Protein AF-A0A023B8R2-F1 (afdb_monomer)

Sequence (164 aa):
MWSYDGAYFNASRIKFQLPDFACDMYEGNLYDGVVVGMQAPLPHTLDRFVKALIAEKVDIIVTLGGSAEGERRKMEPYWNGYKSSECTIEKVRELDAVVGVERHLRVTCHNLDGKLKRRAVIQLHYDDWLDHTTPDPKKFKALCRRRKNWHPHFCTPVPPDPES

Nearest PDB structures (foldseek):
  3qcl-assembly1_A  TM=8.118E-01  e=8.182E-07  Homo sapiens
  3qcm-assembly2_B  TM=8.243E-01  e=1.684E-06  Homo sapiens
  3qci-assembly1_A  TM=8.206E-01  e=1.899E-06  Homo sapiens
  8cbh-assembly1_A  TM=7.748E-01  e=2.275E-06  Homo sapiens
  8yhi-assembly1_A  TM=7.598E-01  e=2.275E-06  Homo sapiens

Radius of gyration: 17.22 Å; Cα contacts (8 Å, |Δi|>4): 256; chains: 1; bounding box: 42×36×50 Å

Secondary structure (DSSP, 8-state):
-EEETTEEE-EEEEEE---HHHHTTS-S--SSEEEEEEPPP-GGGHHHHHHHHHHTT--EEEEES-SEETTEE----GGG-EE-SSEEEEEEEEEE-SSSEEEEEEEEEE-TTS-EEEEEEEEEEE----TTSPPPHHHHHHHHHGGGG--GGGSPPPPPPP--

pLDDT: mean 74.63, std 19.23, range [26.5, 96.44]

Mean predicted aligned error: 10.58 Å

Solvent-accessible surface area (backbone atoms only — not comparable to full-atom values): 10021 Å² total; per-residue (Å²): 123,51,61,64,93,87,43,82,49,73,39,44,82,45,75,49,66,56,59,74,81,54,39,77,79,45,87,52,97,53,65,67,46,79,48,71,50,63,65,67,40,38,87,95,41,40,70,60,50,56,52,45,41,62,74,70,63,50,51,69,44,80,43,77,32,49,48,50,60,89,89,48,77,58,34,50,72,53,66,79,54,39,77,61,100,52,39,38,31,42,60,76,48,76,43,89,45,104,61,38,41,40,34,36,31,41,38,36,34,49,43,98,86,68,47,80,44,76,45,66,26,37,37,43,34,36,45,88,35,51,94,94,54,80,62,60,67,69,53,54,52,55,54,63,53,60,60,78,79,66,63,91,72,76,69,67,78,78,74,80,77,81,88,129

Organism: Gregarina niphandrodes (NCBI:txid110365)

InterPro domains:
  IPR000242 Tyrosine-specific protein phosphatase, PTPase domain [PF00102] (7-154)
  IPR000242 Tyrosine-specific protein phosphatase, PTPase domain [PS50055] (1-136)
  IPR029021 Protein-tyrosine phosphatase-like [G3DSA:3.90.190.10] (3-159)
  IPR029021 Protein-tyrosine phosphatase-like [SSF52799] (6-153)
  IPR050348 Protein-Tyrosine Phosphatase [PTHR19134] (8-147)

Foldseek 3Di:
DDDDPNDDFPKDKDKDADPPVVCVVQVDPCRIDIDIDGFADDPVCVVVVLVCCQVVVAAEAEAEAAQDDVPRGRHDPLQVWDDDPFKIKYFPDWDDDPAAIKTWIWIWGQDPVRDIDIHIHIYGHHHVDDPPDDPDPVSVVVSVCVVSPDDSPPPDPPPPDDDD

Structure (mmCIF, N/CA/C/O backbone):
data_AF-A0A023B8R2-F1
#
_entry.id   AF-A0A023B8R2-F1
#
loop_
_atom_site.group_PDB
_atom_site.id
_atom_site.type_symbol
_atom_site.label_atom_id
_atom_site.label_alt_id
_atom_site.label_comp_id
_atom_site.label_asym_id
_atom_site.label_entity_id
_atom_site.label_seq_id
_atom_site.pdbx_PDB_ins_code
_atom_site.Cartn_x
_atom_site.Cartn_y
_atom_site.Cartn_z
_atom_site.occupancy
_atom_site.B_iso_or_equiv
_atom_site.auth_seq_id
_atom_site.auth_comp_id
_atom_site.auth_asym_id
_atom_site.auth_atom_id
_atom_site.pdbx_PDB_model_num
ATOM 1 N N . MET A 1 1 ? -1.852 19.733 -1.252 1.00 35.78 1 MET A N 1
ATOM 2 C CA . MET A 1 1 ? -1.075 19.185 -0.122 1.00 35.78 1 MET A CA 1
ATOM 3 C C . MET A 1 1 ? -2.042 19.028 1.038 1.00 35.78 1 MET A C 1
ATOM 5 O O . MET A 1 1 ? -2.736 19.994 1.322 1.00 35.78 1 MET A O 1
ATOM 9 N N . TRP A 1 2 ? -2.185 17.831 1.607 1.00 44.34 2 TRP A N 1
ATOM 10 C CA . TRP A 1 2 ? -3.173 17.555 2.659 1.00 44.34 2 TRP A CA 1
ATOM 11 C C . TRP A 1 2 ? -2.456 17.298 3.987 1.00 44.34 2 TRP A C 1
ATOM 13 O O . TRP A 1 2 ? -1.390 16.680 4.004 1.00 44.34 2 TRP A O 1
ATOM 23 N N . SER A 1 3 ? -3.034 17.778 5.086 1.00 37.16 3 SER A N 1
ATOM 24 C CA . SER A 1 3 ? -2.636 17.413 6.444 1.00 37.16 3 SER A CA 1
ATOM 25 C C . SER A 1 3 ? -3.710 16.506 7.039 1.00 37.16 3 SER A C 1
ATOM 27 O O . SER A 1 3 ? -4.905 16.755 6.887 1.00 37.16 3 SER A O 1
ATOM 29 N N . TYR A 1 4 ? -3.282 15.432 7.696 1.00 40.56 4 TYR A N 1
ATOM 30 C CA . TYR A 1 4 ? -4.136 14.662 8.594 1.00 40.56 4 TYR A CA 1
ATOM 31 C C . TYR A 1 4 ? -3.631 14.963 10.002 1.00 40.56 4 TYR A C 1
ATOM 33 O O . TYR A 1 4 ? -2.439 14.801 10.263 1.00 40.56 4 TYR A O 1
ATOM 41 N N . ASP A 1 5 ? -4.507 15.474 10.867 1.00 41.72 5 ASP A N 1
ATOM 42 C CA . ASP A 1 5 ? -4.178 15.810 12.261 1.00 41.72 5 ASP A CA 1
ATOM 43 C C . ASP A 1 5 ? -3.007 16.811 12.421 1.00 41.72 5 ASP A C 1
ATOM 45 O O . ASP A 1 5 ? -2.093 16.636 13.220 1.00 41.72 5 ASP A O 1
ATOM 49 N N . GLY A 1 6 ? -2.955 17.843 11.567 1.00 42.41 6 GLY A N 1
ATOM 50 C CA . GLY A 1 6 ? -1.896 18.866 11.611 1.00 42.41 6 GLY A CA 1
ATOM 51 C C . GLY A 1 6 ? -0.508 18.394 11.152 1.00 42.41 6 GLY A C 1
ATOM 52 O O . GLY A 1 6 ? 0.406 19.209 11.026 1.00 42.41 6 GLY A O 1
ATOM 53 N N . ALA A 1 7 ? -0.344 17.110 10.824 1.00 46.50 7 ALA A N 1
ATOM 54 C CA . ALA A 1 7 ? 0.901 16.546 10.332 1.00 46.50 7 ALA A CA 1
ATOM 55 C C . ALA A 1 7 ? 0.885 16.407 8.802 1.00 46.50 7 ALA A C 1
ATOM 57 O O . ALA A 1 7 ? 0.001 15.785 8.208 1.00 46.50 7 ALA A O 1
ATOM 58 N N . TYR A 1 8 ? 1.890 16.992 8.148 1.00 55.41 8 TYR A N 1
ATOM 59 C CA . TYR A 1 8 ? 2.052 16.915 6.698 1.00 55.41 8 TYR A CA 1
ATOM 60 C C . TYR A 1 8 ? 2.412 15.496 6.253 1.00 55.41 8 TYR A C 1
ATOM 62 O O . TYR A 1 8 ? 3.325 14.861 6.791 1.00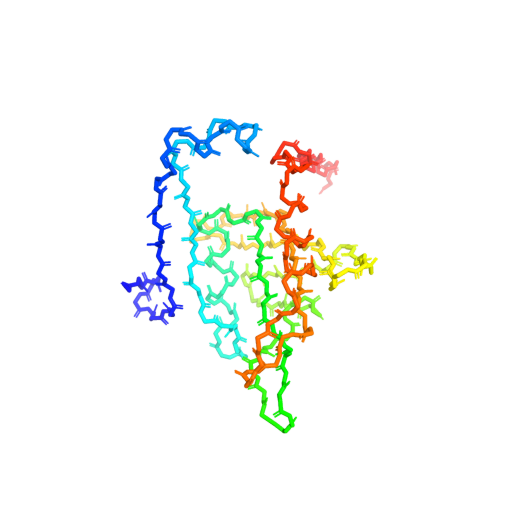 55.41 8 TYR A O 1
ATOM 70 N N . PHE A 1 9 ? 1.727 15.026 5.216 1.00 65.25 9 PHE A N 1
ATOM 71 C CA . PHE A 1 9 ? 2.095 13.826 4.487 1.00 65.25 9 PHE A CA 1
ATOM 72 C C . PHE A 1 9 ? 2.096 14.148 2.985 1.00 65.25 9 PHE A C 1
ATOM 74 O O . PHE A 1 9 ? 1.162 14.764 2.470 1.00 65.25 9 PHE A O 1
ATOM 81 N N . ASN A 1 10 ? 3.177 13.803 2.281 1.00 72.88 10 ASN A N 1
ATOM 82 C CA . ASN A 1 10 ? 3.367 14.198 0.887 1.00 72.88 10 ASN A CA 1
ATOM 83 C C . ASN A 1 10 ? 2.509 13.333 -0.051 1.00 72.88 10 ASN A C 1
ATOM 85 O O . ASN A 1 10 ? 2.961 12.312 -0.575 1.00 72.88 10 ASN A O 1
ATOM 89 N N . ALA A 1 11 ? 1.251 13.745 -0.216 1.00 72.50 11 ALA A N 1
ATOM 90 C CA . ALA A 1 11 ? 0.285 13.139 -1.117 1.00 72.50 11 ALA A CA 1
ATOM 91 C C . ALA A 1 11 ? -0.548 14.194 -1.865 1.00 72.50 11 ALA A C 1
ATOM 93 O O . ALA A 1 11 ? -0.900 15.252 -1.326 1.00 72.50 11 ALA A O 1
ATOM 94 N N . SER A 1 12 ? -0.891 13.877 -3.113 1.00 73.50 12 SER A N 1
ATOM 95 C CA . SER A 1 12 ? -1.725 14.693 -3.994 1.00 73.50 12 SER A CA 1
ATOM 96 C C . SER A 1 12 ? -2.773 13.832 -4.686 1.00 73.50 12 SER A C 1
ATOM 98 O O . SER A 1 12 ? -2.457 12.833 -5.327 1.00 73.50 12 SER A O 1
ATOM 100 N N . ARG A 1 13 ? -4.036 14.245 -4.583 1.00 74.19 13 ARG A N 1
ATOM 101 C CA . ARG A 1 13 ? -5.148 13.620 -5.295 1.00 74.19 13 ARG A CA 1
ATOM 102 C C . ARG A 1 13 ? -5.194 14.150 -6.723 1.00 74.19 13 ARG A C 1
ATOM 104 O O . ARG A 1 13 ? -5.343 15.351 -6.929 1.00 74.19 13 ARG A O 1
ATOM 111 N N . ILE A 1 14 ? -5.089 13.254 -7.690 1.00 74.81 14 ILE A N 1
ATOM 112 C CA . ILE A 1 14 ? -5.138 13.553 -9.116 1.00 74.81 14 ILE A CA 1
ATOM 113 C C . ILE A 1 14 ? -6.454 12.987 -9.634 1.00 74.81 14 ILE A C 1
ATOM 115 O O . ILE A 1 14 ? -6.675 11.774 -9.626 1.00 74.81 14 ILE A O 1
ATOM 119 N N . LYS A 1 15 ? -7.346 13.887 -10.043 1.00 75.88 15 LYS A N 1
ATOM 120 C CA . LYS A 1 15 ? -8.561 13.531 -10.771 1.00 75.88 15 LYS A CA 1
ATOM 121 C C . LYS A 1 15 ? -8.261 13.639 -12.256 1.00 75.88 15 LYS A C 1
ATOM 123 O O . LYS A 1 15 ? -7.634 14.610 -12.673 1.00 75.88 15 LYS A O 1
ATOM 128 N N . PHE A 1 16 ? -8.695 12.664 -13.032 1.00 64.75 16 PHE A N 1
ATOM 129 C CA . PHE A 1 16 ? -8.556 12.699 -14.479 1.00 64.75 16 PHE A CA 1
ATOM 130 C C . PHE A 1 16 ? -9.851 12.244 -15.132 1.00 64.75 16 PHE A C 1
ATOM 132 O O . PHE A 1 16 ? -10.564 11.393 -14.597 1.00 64.75 16 PHE A O 1
ATOM 139 N N . GLN A 1 17 ? -10.112 12.822 -16.295 1.00 63.66 17 GLN A N 1
ATOM 140 C CA . GLN A 1 17 ? -11.200 12.441 -17.178 1.00 63.66 17 GLN A CA 1
ATOM 141 C C . GLN A 1 17 ? -10.570 11.841 -18.420 1.00 63.66 17 GLN A C 1
ATOM 143 O O . GLN A 1 17 ? -9.638 12.416 -18.991 1.00 63.66 17 GLN A O 1
ATOM 148 N N . LEU A 1 18 ? -11.019 10.648 -18.786 1.00 59.41 18 LEU A N 1
ATOM 149 C CA . LEU A 1 18 ? -10.608 10.051 -20.043 1.00 59.41 18 LEU A CA 1
ATOM 150 C C . LEU A 1 18 ? -11.525 10.593 -21.140 1.00 59.41 18 LEU A C 1
ATOM 152 O O . LEU A 1 18 ? -12.731 10.682 -20.922 1.00 59.41 18 LEU A O 1
ATOM 156 N N . PRO A 1 19 ? -10.981 10.977 -22.304 1.00 59.53 19 PRO A N 1
ATOM 157 C CA . PRO A 1 19 ? -11.822 11.360 -23.426 1.00 59.53 19 PRO A CA 1
ATOM 158 C C . PRO A 1 19 ? -12.665 10.161 -23.882 1.00 59.53 19 PRO A C 1
ATOM 160 O O . PRO A 1 19 ? -12.204 9.020 -23.802 1.00 59.53 19 PRO A O 1
ATOM 163 N N . ASP A 1 20 ? -13.872 10.420 -24.390 1.00 57.47 20 ASP A N 1
ATOM 164 C CA . ASP A 1 20 ? -14.882 9.393 -24.701 1.00 57.47 20 ASP A CA 1
ATOM 165 C C . ASP A 1 20 ? -14.337 8.235 -25.556 1.00 57.47 20 ASP A C 1
ATOM 167 O O . ASP A 1 20 ? -14.568 7.069 -25.251 1.00 57.47 20 ASP A O 1
ATOM 171 N N . PHE A 1 21 ? -13.502 8.531 -26.559 1.00 56.34 21 PHE A N 1
ATOM 172 C CA . PHE A 1 21 ? -12.903 7.520 -27.444 1.00 56.34 21 PHE A CA 1
ATOM 173 C C . PHE A 1 21 ? -11.921 6.562 -26.742 1.00 56.34 21 PHE A C 1
ATOM 175 O O . PHE A 1 21 ? -11.584 5.504 -27.273 1.00 56.34 21 PHE A O 1
ATOM 182 N N . ALA A 1 22 ? -11.405 6.931 -25.567 1.00 48.72 22 ALA A N 1
ATOM 183 C CA . ALA A 1 22 ? -10.544 6.067 -24.771 1.00 48.72 22 ALA A CA 1
ATOM 184 C C . ALA A 1 22 ? -11.357 5.072 -23.927 1.00 48.72 22 ALA A C 1
ATOM 186 O O . ALA A 1 22 ? -10.816 4.022 -23.576 1.00 48.72 22 ALA A O 1
ATOM 187 N N . CYS A 1 23 ? -12.635 5.352 -23.638 1.00 47.34 23 CYS A N 1
ATOM 188 C CA . CYS A 1 23 ? -13.514 4.440 -22.900 1.00 47.34 23 CYS A CA 1
ATOM 189 C C . CYS A 1 23 ? -13.762 3.139 -23.676 1.00 47.34 23 CYS A C 1
ATOM 191 O O . CYS A 1 23 ? -13.704 2.064 -23.084 1.00 47.34 23 CYS A O 1
ATOM 193 N N . ASP A 1 24 ? -13.894 3.207 -25.003 1.00 45.47 24 ASP A N 1
ATOM 194 C CA . ASP A 1 24 ? -14.087 2.020 -25.852 1.00 45.47 24 ASP A CA 1
ATOM 195 C C . ASP A 1 24 ? -12.873 1.067 -25.839 1.00 45.47 24 ASP A C 1
ATOM 197 O O . ASP A 1 24 ? -13.014 -0.145 -25.986 1.00 45.47 24 ASP A O 1
ATOM 201 N N . MET A 1 25 ? -11.655 1.576 -25.598 1.00 45.91 25 MET A N 1
ATOM 202 C CA . MET A 1 25 ? -10.441 0.745 -25.457 1.00 45.91 25 MET A CA 1
ATOM 203 C C . MET A 1 25 ? -10.250 0.156 -24.048 1.00 45.91 25 MET A C 1
ATOM 205 O O . MET A 1 25 ? -9.435 -0.759 -23.822 1.00 45.91 25 MET A O 1
ATOM 209 N N . TYR A 1 26 ? -10.973 0.691 -23.074 1.00 48.94 26 TYR A N 1
ATOM 210 C CA . TYR A 1 26 ? -10.963 0.260 -21.687 1.00 48.94 26 TYR A CA 1
ATOM 211 C C . TYR A 1 26 ? -12.402 -0.040 -21.272 1.00 48.94 26 TYR A C 1
ATOM 213 O O . TYR A 1 26 ? -12.923 0.685 -20.443 1.00 48.94 26 TYR A O 1
ATOM 221 N N . GLU A 1 27 ? -13.003 -1.095 -21.847 1.00 47.31 27 GLU A N 1
ATOM 222 C CA . GLU A 1 27 ? -14.347 -1.624 -21.533 1.00 47.31 27 GLU A CA 1
ATOM 223 C C . GLU A 1 27 ? -14.723 -1.468 -20.047 1.00 47.31 27 GLU A C 1
ATOM 225 O O . GLU A 1 27 ? -14.423 -2.309 -19.198 1.00 47.31 27 GLU A O 1
ATOM 230 N N . GLY A 1 28 ? -15.335 -0.335 -19.721 1.00 45.47 28 GLY A N 1
ATOM 231 C CA . GLY A 1 28 ? -15.570 0.091 -18.353 1.00 45.47 28 GLY A CA 1
ATOM 232 C C . GLY A 1 28 ? -15.880 1.581 -18.310 1.00 45.47 28 GLY A C 1
ATOM 233 O O . GLY A 1 28 ? -15.095 2.402 -18.772 1.00 45.47 28 GLY A O 1
ATOM 234 N N . ASN A 1 29 ? -17.030 1.924 -17.728 1.00 42.56 29 ASN A N 1
ATOM 235 C CA . ASN A 1 29 ? -17.527 3.290 -17.529 1.00 42.56 29 ASN A CA 1
ATOM 236 C C . ASN A 1 29 ? -16.613 4.120 -16.600 1.00 42.56 29 ASN A C 1
ATOM 238 O O . ASN A 1 29 ? -16.976 4.417 -15.463 1.00 42.56 29 ASN A O 1
ATOM 242 N N . LEU A 1 30 ? -15.418 4.494 -17.051 1.00 50.19 30 LEU A N 1
ATOM 243 C CA . LEU A 1 30 ? -14.479 5.345 -16.319 1.00 50.19 30 LEU A CA 1
ATOM 244 C C . LEU A 1 30 ? -14.477 6.753 -16.916 1.00 50.19 30 LEU A C 1
ATOM 246 O O . LEU A 1 30 ? -13.459 7.233 -17.408 1.00 50.19 30 LEU A O 1
ATOM 250 N N . TYR A 1 31 ? -15.631 7.413 -16.828 1.00 47.00 31 TYR A N 1
ATOM 251 C CA . TYR A 1 31 ? -15.753 8.846 -17.106 1.00 47.00 31 TYR A CA 1
ATOM 252 C C . TYR A 1 31 ? -14.902 9.688 -16.139 1.00 47.00 31 TYR A C 1
ATOM 254 O O . TYR A 1 31 ? -14.325 10.692 -16.543 1.00 47.00 31 TYR A O 1
ATOM 262 N N . ASP A 1 32 ? -14.719 9.220 -14.899 1.00 57.53 32 ASP A N 1
ATOM 263 C CA . ASP A 1 32 ? -13.903 9.883 -13.883 1.00 57.53 32 ASP A CA 1
ATOM 264 C C . ASP A 1 32 ? -13.007 8.873 -13.149 1.00 57.53 32 ASP A C 1
ATOM 266 O O . ASP A 1 32 ? -13.461 7.842 -12.645 1.00 57.53 32 ASP A O 1
ATOM 270 N N . GLY A 1 33 ? -11.713 9.179 -13.055 1.00 65.25 33 GLY A N 1
ATOM 271 C CA . GLY A 1 33 ? -10.739 8.420 -12.278 1.00 65.25 33 GLY A CA 1
ATOM 272 C C . GLY A 1 33 ? -10.091 9.274 -11.196 1.00 65.25 33 GLY A C 1
ATOM 273 O O . GLY A 1 33 ? -9.828 10.462 -11.384 1.00 65.25 33 GLY A O 1
ATOM 274 N N . VAL A 1 34 ? -9.806 8.663 -10.047 1.00 69.81 34 VAL A N 1
ATOM 275 C CA . VAL A 1 34 ? -9.052 9.297 -8.963 1.00 69.81 34 VAL A CA 1
ATOM 276 C C . VAL A 1 34 ? -7.864 8.419 -8.614 1.00 69.81 34 VAL A C 1
ATOM 278 O O . VAL A 1 34 ? -8.036 7.251 -8.276 1.00 69.81 34 VAL A O 1
ATOM 281 N N . VAL A 1 35 ? -6.668 8.997 -8.648 1.00 76.12 35 VAL A N 1
ATOM 282 C CA . VAL A 1 35 ? -5.459 8.397 -8.074 1.00 76.12 35 VAL A CA 1
ATOM 283 C C . VAL A 1 35 ? -4.876 9.327 -7.023 1.00 76.12 35 VAL A C 1
ATOM 285 O O . VAL A 1 35 ? -5.053 10.544 -7.078 1.00 76.12 35 VAL A O 1
ATOM 288 N N . VAL A 1 36 ? -4.177 8.755 -6.050 1.00 77.44 36 VAL A N 1
ATOM 289 C CA . VAL A 1 36 ? -3.424 9.516 -5.055 1.00 77.44 36 VAL A CA 1
ATOM 290 C C . VAL A 1 36 ? -1.946 9.282 -5.336 1.00 77.44 36 VAL A C 1
ATOM 292 O O . VAL A 1 36 ? -1.441 8.178 -5.156 1.00 77.44 36 VAL A O 1
ATOM 295 N N . GLY A 1 37 ? -1.267 10.315 -5.830 1.00 80.00 37 GLY A N 1
ATOM 296 C CA . GLY A 1 37 ? 0.186 10.326 -5.946 1.00 80.00 37 GLY A CA 1
ATOM 297 C C . GLY A 1 37 ? 0.794 10.555 -4.569 1.00 80.00 37 GLY A C 1
ATOM 298 O O . GLY A 1 37 ? 0.389 11.482 -3.872 1.00 80.00 37 GLY A O 1
ATOM 299 N N . MET A 1 38 ? 1.737 9.708 -4.169 1.00 80.56 38 MET A N 1
ATOM 300 C CA . MET A 1 38 ? 2.250 9.638 -2.802 1.00 80.56 38 MET A CA 1
ATOM 301 C C . MET A 1 38 ? 3.747 9.360 -2.816 1.00 80.56 38 MET A C 1
ATOM 303 O O . MET A 1 38 ? 4.217 8.552 -3.617 1.00 80.56 38 MET A O 1
ATOM 307 N N . GLN A 1 39 ? 4.494 10.009 -1.923 1.00 81.81 39 GLN A N 1
ATOM 308 C CA . GLN A 1 39 ? 5.880 9.622 -1.676 1.00 81.81 39 GLN A CA 1
ATOM 309 C C . GLN A 1 39 ? 5.934 8.211 -1.070 1.00 81.81 39 GLN A C 1
ATOM 311 O O . GLN A 1 39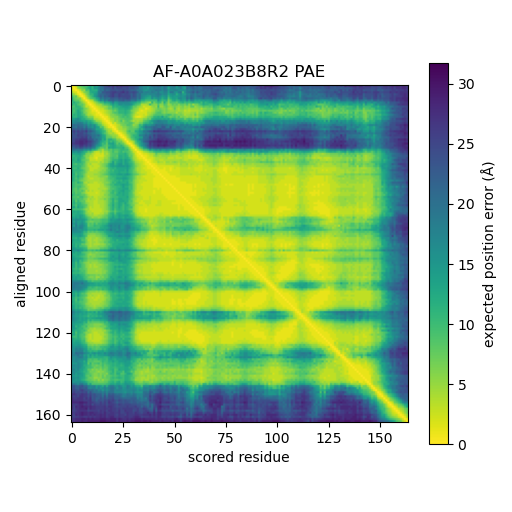 ? 5.093 7.857 -0.240 1.00 81.81 39 GLN A O 1
ATOM 316 N N . ALA A 1 40 ? 6.945 7.425 -1.453 1.00 86.25 40 ALA A N 1
ATOM 317 C CA . ALA A 1 40 ? 7.190 6.120 -0.853 1.00 86.25 40 ALA A CA 1
ATOM 318 C C . ALA A 1 40 ? 7.352 6.239 0.679 1.00 86.25 40 ALA A C 1
ATOM 320 O O . ALA A 1 40 ? 8.041 7.150 1.155 1.00 86.25 40 ALA A O 1
ATOM 321 N N . PRO A 1 41 ? 6.713 5.357 1.469 1.00 89.88 41 PRO A N 1
ATOM 322 C CA . PRO A 1 41 ? 6.772 5.446 2.920 1.00 89.88 41 PRO A CA 1
ATOM 323 C C . PRO A 1 41 ? 8.188 5.177 3.437 1.00 89.88 41 PRO A C 1
ATOM 325 O O . PRO A 1 41 ? 8.899 4.308 2.940 1.00 89.88 41 PRO A O 1
ATOM 328 N N . LEU A 1 42 ? 8.570 5.912 4.477 1.00 88.62 42 LEU A N 1
ATOM 329 C CA . LEU A 1 42 ? 9.810 5.764 5.238 1.00 88.62 42 LEU A CA 1
ATOM 330 C C . LEU A 1 42 ? 9.456 5.377 6.682 1.00 88.62 42 LEU A C 1
ATOM 332 O O . LEU A 1 42 ? 8.308 5.583 7.084 1.00 88.62 42 LEU A O 1
ATOM 336 N N . PRO A 1 43 ? 10.408 4.897 7.507 1.00 89.31 43 PRO A N 1
ATOM 337 C CA . PRO A 1 43 ? 10.111 4.472 8.879 1.00 89.31 43 PRO A CA 1
ATOM 338 C C . PRO A 1 43 ? 9.295 5.488 9.693 1.00 89.31 43 PRO A C 1
ATOM 340 O O . PRO A 1 43 ? 8.313 5.130 10.336 1.00 89.31 43 PRO A O 1
ATOM 343 N N . HIS A 1 44 ? 9.639 6.776 9.599 1.00 87.38 44 HIS A N 1
ATOM 344 C CA . HIS A 1 44 ? 8.972 7.855 10.336 1.00 87.38 44 HIS A CA 1
ATOM 345 C C . HIS A 1 44 ? 7.649 8.338 9.703 1.00 87.38 44 HIS A C 1
ATOM 347 O O . HIS A 1 44 ? 6.983 9.203 10.272 1.00 87.38 44 HIS A O 1
ATOM 353 N N . THR A 1 45 ? 7.261 7.825 8.528 1.00 87.62 45 THR A N 1
ATOM 354 C CA . THR A 1 45 ? 6.011 8.193 7.833 1.00 87.62 45 THR A CA 1
ATOM 355 C C . THR A 1 45 ? 5.039 7.029 7.646 1.00 87.62 45 THR A C 1
ATOM 357 O O . THR A 1 45 ? 3.936 7.251 7.146 1.00 87.62 45 THR A O 1
ATOM 360 N N . LEU A 1 46 ? 5.395 5.815 8.081 1.00 90.19 46 LEU A N 1
ATOM 361 C CA . LEU A 1 46 ? 4.566 4.618 7.910 1.00 90.19 46 LEU A CA 1
ATOM 362 C C . LEU A 1 46 ? 3.174 4.746 8.527 1.00 90.19 46 LEU A C 1
ATOM 364 O O . LEU A 1 46 ? 2.197 4.439 7.856 1.00 90.19 46 LEU A O 1
ATOM 368 N N . ASP A 1 47 ? 3.065 5.246 9.758 1.00 90.31 47 ASP A N 1
ATOM 369 C CA . ASP A 1 47 ? 1.766 5.392 10.436 1.00 90.31 47 ASP A CA 1
ATOM 370 C C . ASP A 1 47 ? 0.797 6.260 9.624 1.00 90.31 47 ASP A C 1
ATOM 372 O O . ASP A 1 47 ? -0.354 5.896 9.377 1.00 90.31 47 ASP A O 1
ATOM 376 N N . ARG A 1 48 ? 1.318 7.369 9.091 1.00 86.88 48 ARG A N 1
ATOM 377 C CA . ARG A 1 48 ? 0.570 8.281 8.220 1.00 86.88 48 ARG A CA 1
ATOM 378 C C . ARG A 1 48 ? 0.183 7.609 6.910 1.00 86.88 48 ARG A C 1
ATOM 380 O O . ARG A 1 48 ? -0.943 7.784 6.453 1.00 86.88 48 ARG A O 1
ATOM 387 N N . PHE A 1 49 ? 1.091 6.825 6.330 1.00 90.25 49 PHE A N 1
ATOM 388 C CA . PHE A 1 49 ? 0.805 6.044 5.132 1.00 90.25 49 PHE A CA 1
ATOM 389 C C . PHE A 1 49 ? -0.371 5.087 5.367 1.00 90.25 49 PHE A C 1
ATOM 391 O O . PHE A 1 49 ? -1.326 5.104 4.594 1.00 90.25 49 PHE A O 1
ATOM 398 N N . VAL A 1 50 ? -0.367 4.324 6.464 1.00 91.38 50 VAL A N 1
ATOM 399 C CA . VAL A 1 50 ? -1.426 3.343 6.761 1.00 91.38 50 VAL A CA 1
ATOM 400 C C . VAL A 1 50 ? -2.774 4.018 7.017 1.00 91.38 50 VAL A C 1
ATOM 402 O O . VAL A 1 50 ? -3.795 3.599 6.465 1.00 91.38 50 VAL A O 1
ATOM 405 N N . LYS A 1 51 ? -2.781 5.109 7.791 1.00 89.06 51 LYS A N 1
ATOM 406 C CA . LYS A 1 51 ? -3.985 5.915 8.039 1.00 89.06 51 LYS A CA 1
ATOM 407 C C . LYS A 1 51 ? -4.561 6.487 6.739 1.00 89.06 51 LYS A C 1
ATOM 409 O O . LYS A 1 51 ? -5.776 6.443 6.542 1.00 89.06 51 LYS A O 1
ATOM 414 N N . ALA A 1 52 ? -3.707 6.935 5.815 1.00 86.88 52 ALA A N 1
ATOM 415 C CA . ALA A 1 52 ? -4.134 7.418 4.502 1.00 86.88 52 ALA A CA 1
ATOM 416 C C . ALA A 1 52 ? -4.806 6.321 3.656 1.00 86.88 52 ALA A C 1
ATOM 418 O O . ALA A 1 52 ? -5.821 6.596 3.016 1.00 86.88 52 ALA A O 1
ATOM 419 N N . LEU A 1 53 ? -4.316 5.072 3.696 1.00 89.00 53 LEU A N 1
ATOM 420 C CA . LEU A 1 53 ? -4.953 3.952 2.983 1.00 89.00 53 LEU A CA 1
ATOM 421 C C . LEU A 1 53 ? -6.400 3.719 3.442 1.00 89.00 53 LEU A C 1
ATOM 423 O O . LEU A 1 53 ? -7.286 3.457 2.624 1.00 89.00 53 LEU A O 1
ATOM 427 N N . ILE A 1 54 ? -6.652 3.830 4.748 1.00 88.94 54 ILE A N 1
ATOM 428 C CA . ILE A 1 54 ? -7.993 3.685 5.324 1.00 88.94 54 ILE A CA 1
ATOM 429 C C . ILE A 1 54 ? -8.875 4.887 4.972 1.00 88.94 54 ILE A C 1
ATOM 431 O O . ILE A 1 54 ? -10.008 4.688 4.520 1.00 88.94 54 ILE A O 1
ATOM 435 N N . ALA A 1 55 ? -8.361 6.109 5.139 1.00 85.12 55 ALA A N 1
ATOM 436 C CA . ALA A 1 55 ? -9.102 7.350 4.912 1.00 85.12 55 ALA A CA 1
ATOM 437 C C . ALA A 1 55 ? -9.529 7.526 3.444 1.00 85.12 55 ALA A C 1
ATOM 439 O O . ALA A 1 55 ? -10.702 7.784 3.168 1.00 85.12 55 ALA A O 1
ATOM 440 N N . GLU A 1 56 ? -8.610 7.302 2.501 1.00 81.88 56 GLU A N 1
ATOM 441 C CA . GLU A 1 56 ? -8.870 7.413 1.057 1.00 81.88 56 GLU A CA 1
ATOM 442 C C . GLU A 1 56 ? -9.538 6.164 0.468 1.00 81.88 56 GLU A C 1
ATOM 444 O O . GLU A 1 56 ? -9.837 6.121 -0.723 1.00 81.88 56 GLU A O 1
ATOM 449 N N . LYS A 1 57 ? -9.813 5.152 1.303 1.00 85.94 57 LYS A N 1
ATOM 450 C CA . LYS A 1 57 ? -10.435 3.886 0.898 1.00 85.94 57 LYS A CA 1
ATOM 451 C C . LYS A 1 57 ? -9.660 3.201 -0.241 1.00 85.94 57 LYS A C 1
ATOM 453 O O . LYS A 1 57 ? -10.259 2.739 -1.204 1.00 85.94 57 LYS A O 1
ATOM 458 N N . VAL A 1 58 ? -8.332 3.155 -0.129 1.00 84.81 58 VAL A N 1
ATOM 459 C CA . VAL A 1 58 ? -7.436 2.662 -1.187 1.00 84.81 58 VAL A CA 1
ATOM 460 C C . VAL A 1 58 ? -7.563 1.153 -1.356 1.00 84.81 58 VAL A C 1
ATOM 462 O O . VAL A 1 58 ? -7.209 0.412 -0.447 1.00 84.81 58 VAL A O 1
ATOM 465 N N . ASP A 1 59 ? -7.981 0.697 -2.533 1.00 85.56 59 ASP A N 1
ATOM 466 C CA . ASP A 1 59 ? -8.066 -0.738 -2.843 1.00 85.56 59 ASP A CA 1
ATOM 467 C C . ASP A 1 59 ? -6.806 -1.272 -3.545 1.00 85.56 59 ASP A C 1
ATOM 469 O O . ASP A 1 59 ? -6.468 -2.450 -3.426 1.00 85.56 59 ASP A O 1
ATOM 473 N N . ILE A 1 60 ? -6.082 -0.407 -4.267 1.00 87.12 60 ILE A N 1
ATOM 474 C CA . ILE A 1 60 ? -4.897 -0.778 -5.048 1.00 87.12 60 ILE A CA 1
ATOM 475 C C . ILE A 1 60 ? -3.764 0.211 -4.776 1.00 87.12 60 ILE A C 1
ATOM 477 O O . ILE A 1 60 ? -3.939 1.422 -4.911 1.00 87.12 60 ILE A O 1
ATOM 481 N N . ILE A 1 61 ? -2.584 -0.317 -4.466 1.00 90.62 61 ILE A N 1
ATOM 482 C CA . ILE A 1 61 ? -1.324 0.421 -4.422 1.00 90.62 61 ILE A CA 1
ATOM 483 C C . ILE A 1 61 ? -0.483 -0.006 -5.620 1.00 90.62 61 ILE A C 1
ATOM 485 O O . ILE A 1 61 ? -0.224 -1.190 -5.814 1.00 90.62 61 ILE A O 1
ATOM 489 N N . VAL A 1 62 ? -0.007 0.959 -6.401 1.00 88.94 62 VAL A N 1
ATOM 490 C CA . VAL A 1 62 ? 1.012 0.717 -7.426 1.00 88.94 62 VAL A CA 1
ATOM 491 C C . VAL A 1 62 ? 2.337 1.236 -6.891 1.00 88.94 62 VAL A C 1
ATOM 493 O O . VAL A 1 62 ? 2.476 2.422 -6.604 1.00 88.94 62 VAL A O 1
ATOM 496 N N . THR A 1 63 ? 3.299 0.340 -6.710 1.00 89.75 63 THR A N 1
ATOM 497 C CA . THR A 1 63 ? 4.662 0.661 -6.285 1.00 89.75 63 THR A CA 1
ATOM 498 C C . THR A 1 63 ? 5.585 0.523 -7.487 1.00 89.75 63 THR A C 1
ATOM 500 O O . THR A 1 63 ? 5.583 -0.512 -8.151 1.00 89.75 63 THR A O 1
ATOM 503 N N . LEU A 1 64 ? 6.338 1.578 -7.781 1.00 87.19 64 LEU A N 1
ATOM 504 C CA . LEU A 1 64 ? 7.257 1.646 -8.912 1.00 87.19 64 LEU A CA 1
ATOM 505 C C . LEU A 1 64 ? 8.674 1.861 -8.377 1.00 87.19 64 LEU A C 1
ATOM 507 O O . LEU A 1 64 ? 8.887 2.763 -7.568 1.00 87.19 64 LEU A O 1
ATOM 511 N N . GLY A 1 65 ? 9.609 1.047 -8.856 1.00 83.94 65 GLY A N 1
ATOM 512 C CA . GLY A 1 65 ? 11.011 1.048 -8.458 1.00 83.94 65 GLY A CA 1
ATOM 513 C C . GLY A 1 65 ? 11.301 0.236 -7.197 1.00 83.94 65 GLY A C 1
ATOM 514 O O . GLY A 1 65 ? 10.411 -0.074 -6.406 1.00 83.94 65 GLY A O 1
ATOM 515 N N . GLY A 1 66 ? 12.573 -0.129 -7.032 1.00 82.88 66 GLY A N 1
ATOM 516 C CA . GLY A 1 66 ? 13.054 -0.906 -5.890 1.00 82.88 66 GLY A CA 1
ATOM 517 C C . GLY A 1 66 ? 13.024 -0.142 -4.558 1.00 82.88 66 GLY A C 1
ATOM 518 O O . GLY A 1 66 ? 12.996 1.088 -4.502 1.00 82.88 66 GLY A O 1
ATOM 519 N N . SER A 1 67 ? 13.077 -0.882 -3.445 1.00 82.44 67 SER A N 1
ATOM 520 C CA . SER A 1 67 ? 13.072 -0.311 -2.085 1.00 82.44 67 SER A CA 1
ATOM 521 C C . SER A 1 67 ? 14.377 0.395 -1.695 1.00 82.44 67 SER A C 1
ATOM 523 O O . SER A 1 67 ? 14.389 1.212 -0.766 1.00 82.44 67 SER A O 1
ATOM 525 N N . ALA A 1 68 ? 15.467 0.118 -2.409 1.00 82.81 68 ALA A N 1
ATOM 526 C CA . ALA A 1 68 ? 16.771 0.737 -2.229 1.00 82.81 68 ALA A CA 1
ATOM 527 C C . ALA A 1 68 ? 17.492 0.900 -3.574 1.00 82.81 68 ALA A C 1
ATOM 529 O O . ALA A 1 68 ? 17.205 0.191 -4.536 1.00 82.81 68 ALA A O 1
ATOM 530 N N . GLU A 1 69 ? 18.448 1.822 -3.618 1.00 75.94 69 GLU A N 1
ATOM 531 C CA . GLU A 1 69 ? 19.428 1.944 -4.698 1.00 75.94 69 GLU A CA 1
ATOM 532 C C . GLU A 1 69 ? 20.812 2.091 -4.070 1.00 75.94 69 GLU A C 1
ATOM 534 O O . GLU A 1 69 ? 21.082 3.062 -3.357 1.00 75.94 69 GLU A O 1
ATOM 539 N N . GLY A 1 70 ? 21.664 1.083 -4.268 1.00 79.88 70 GLY A N 1
ATOM 540 C CA . GLY A 1 70 ? 22.897 0.950 -3.494 1.00 79.88 70 GLY A CA 1
ATOM 541 C C . GLY A 1 70 ? 22.594 0.930 -1.992 1.00 79.88 70 GLY A C 1
ATOM 542 O O . GLY A 1 70 ? 21.772 0.144 -1.526 1.00 79.88 70 GLY A O 1
ATOM 543 N N . GLU A 1 71 ? 23.221 1.831 -1.239 1.00 79.31 71 GLU A N 1
ATOM 544 C CA . GLU A 1 71 ? 23.021 1.968 0.213 1.00 79.31 71 GLU A CA 1
ATOM 545 C C . GLU A 1 71 ? 21.848 2.892 0.587 1.00 79.31 71 GLU A C 1
ATOM 547 O O . GLU A 1 71 ? 21.441 2.968 1.750 1.00 79.31 71 GLU A O 1
ATOM 552 N N . ARG A 1 72 ? 21.271 3.611 -0.384 1.00 81.94 72 ARG A N 1
ATOM 553 C CA . ARG A 1 72 ? 20.201 4.574 -0.121 1.00 81.94 72 ARG A CA 1
ATOM 554 C C . ARG A 1 72 ? 18.853 3.865 -0.044 1.00 81.94 72 ARG A C 1
ATOM 556 O O . ARG A 1 72 ? 18.303 3.430 -1.055 1.00 81.94 72 ARG A O 1
ATOM 563 N N . ARG A 1 73 ? 18.261 3.837 1.153 1.00 83.12 73 ARG A N 1
ATOM 564 C CA . ARG A 1 73 ? 16.876 3.387 1.354 1.00 83.12 73 ARG A CA 1
ATOM 565 C C . ARG A 1 73 ? 15.897 4.394 0.739 1.00 83.12 73 ARG A C 1
ATOM 567 O O . ARG A 1 73 ? 15.886 5.562 1.123 1.00 83.12 73 ARG A O 1
ATOM 574 N N . LYS A 1 74 ? 15.069 3.934 -0.199 1.00 85.06 74 LYS A N 1
ATOM 575 C CA . LYS A 1 74 ? 14.027 4.733 -0.870 1.00 85.06 74 LYS A CA 1
ATOM 576 C C . LYS A 1 74 ? 12.643 4.503 -0.281 1.00 85.06 74 LYS A C 1
ATOM 578 O O . LYS A 1 74 ? 11.823 5.416 -0.269 1.00 85.06 74 LYS A O 1
ATOM 583 N N . MET A 1 75 ? 12.396 3.292 0.207 1.00 90.38 75 MET A N 1
ATOM 584 C CA . MET A 1 75 ? 11.105 2.874 0.730 1.00 90.38 75 MET A CA 1
ATOM 585 C C . MET A 1 75 ? 11.294 1.858 1.851 1.00 90.38 75 MET A C 1
ATOM 587 O O . MET A 1 75 ? 12.118 0.950 1.753 1.00 90.38 75 MET A O 1
ATOM 591 N N . GLU A 1 76 ? 10.490 1.986 2.897 1.00 91.12 76 GLU A N 1
ATOM 592 C CA . GLU A 1 76 ? 10.347 0.956 3.914 1.00 91.12 76 GLU A CA 1
ATOM 593 C C . GLU A 1 76 ? 9.406 -0.145 3.393 1.00 91.12 76 GLU A C 1
ATOM 595 O O . GLU A 1 76 ? 8.293 0.178 2.961 1.00 91.12 76 GLU A O 1
ATOM 600 N N . PRO A 1 77 ? 9.804 -1.432 3.399 1.00 92.62 77 PRO A N 1
ATOM 601 C CA . PRO A 1 77 ? 8.979 -2.531 2.902 1.00 92.62 77 PRO A CA 1
ATOM 602 C C . PRO A 1 77 ? 7.823 -2.838 3.867 1.00 92.62 77 PRO A C 1
ATOM 604 O O . PRO A 1 77 ? 7.818 -3.841 4.576 1.00 92.62 77 PRO A O 1
ATOM 607 N N . TYR A 1 78 ? 6.810 -1.973 3.874 1.00 93.69 78 TYR A N 1
ATOM 608 C CA . TYR A 1 78 ? 5.651 -2.006 4.776 1.00 93.69 78 TYR A CA 1
ATOM 609 C C . TYR A 1 78 ? 4.831 -3.303 4.719 1.00 93.69 78 TYR A C 1
ATOM 611 O O . TYR A 1 78 ? 4.074 -3.608 5.637 1.00 93.69 78 TYR A O 1
ATOM 619 N N . TRP A 1 79 ? 4.976 -4.081 3.647 1.00 94.06 79 TRP A N 1
ATOM 620 C CA . TRP A 1 79 ? 4.360 -5.398 3.491 1.00 94.06 79 TRP A CA 1
ATOM 621 C C . TRP A 1 79 ? 5.060 -6.507 4.297 1.00 94.06 79 TRP A C 1
ATOM 623 O O . TRP A 1 79 ? 4.522 -7.605 4.396 1.00 94.06 79 TRP A O 1
ATOM 633 N N . ASN A 1 80 ? 6.229 -6.254 4.893 1.00 91.88 80 ASN A N 1
ATOM 634 C CA . ASN A 1 80 ? 6.924 -7.208 5.770 1.00 91.88 80 ASN A CA 1
ATOM 635 C C . ASN A 1 80 ? 6.401 -7.193 7.217 1.00 91.88 80 ASN A C 1
ATOM 637 O O . ASN A 1 80 ? 7.044 -7.725 8.118 1.00 91.88 80 ASN A O 1
ATOM 641 N N . GLY A 1 81 ? 5.224 -6.608 7.429 1.00 85.44 81 GLY A N 1
ATOM 642 C CA . GLY A 1 81 ? 4.631 -6.416 8.739 1.00 85.44 81 GLY A CA 1
ATOM 643 C C . GLY A 1 81 ? 4.851 -4.989 9.218 1.00 85.44 81 GLY A C 1
ATOM 644 O O . GLY A 1 81 ? 5.978 -4.530 9.388 1.00 85.44 81 GLY A O 1
ATOM 645 N N . TYR A 1 82 ? 3.748 -4.294 9.457 1.00 94.12 82 TYR A N 1
ATOM 646 C CA . TYR A 1 82 ? 3.735 -3.015 10.151 1.00 94.12 82 TYR A CA 1
ATOM 647 C C . TYR A 1 82 ? 2.753 -3.099 11.313 1.00 94.12 82 TYR A C 1
ATOM 649 O O . TYR A 1 82 ? 1.659 -3.643 11.154 1.00 94.12 82 TYR A O 1
ATOM 657 N N . LYS A 1 83 ? 3.132 -2.553 12.470 1.00 94.44 83 LYS A N 1
ATOM 658 C CA . LYS A 1 83 ? 2.274 -2.488 13.651 1.00 94.44 83 LYS A CA 1
ATOM 659 C C . LYS A 1 83 ? 2.597 -1.247 14.478 1.00 94.44 83 LYS A C 1
ATOM 661 O O . LYS A 1 83 ? 3.744 -1.044 14.867 1.00 94.44 83 LYS A O 1
ATOM 666 N N . SER A 1 84 ? 1.573 -0.460 14.770 1.00 92.25 84 SER A N 1
ATOM 667 C CA . SER A 1 84 ? 1.562 0.575 15.803 1.00 92.25 84 SER A CA 1
ATOM 668 C C . SER A 1 84 ? 0.509 0.238 16.864 1.00 92.25 84 SER A C 1
ATOM 670 O O . SER A 1 84 ? -0.089 -0.841 16.840 1.00 92.25 84 SER A O 1
ATOM 672 N N . SER A 1 85 ? 0.290 1.144 17.819 1.00 89.94 85 SER A N 1
ATOM 673 C CA . SER A 1 85 ? -0.805 1.030 18.790 1.00 89.94 85 SER A CA 1
ATOM 674 C C . SER A 1 85 ? -2.186 1.075 18.133 1.00 89.94 85 SER A C 1
ATOM 676 O O . SER A 1 85 ? -3.139 0.553 18.700 1.00 89.94 85 SER A O 1
ATOM 678 N N . GLU A 1 86 ? -2.298 1.688 16.951 1.00 91.12 86 GLU A N 1
ATOM 679 C CA . GLU A 1 86 ? -3.583 1.956 16.300 1.00 91.12 86 GLU A CA 1
ATOM 680 C C . GLU A 1 86 ? -3.759 1.219 14.974 1.00 91.12 86 GLU A C 1
ATOM 682 O O . GLU A 1 86 ? -4.895 0.961 14.585 1.00 91.12 86 GLU A O 1
ATOM 687 N N . CYS A 1 87 ? -2.673 0.893 14.268 1.00 93.62 87 CYS A N 1
ATOM 688 C CA . CYS A 1 87 ? -2.730 0.392 12.899 1.00 93.62 87 CYS A CA 1
ATOM 689 C C . CYS A 1 87 ? -1.826 -0.824 12.660 1.00 93.62 87 CYS A C 1
ATOM 691 O O . CYS A 1 87 ? -0.745 -0.937 13.234 1.00 93.62 87 CYS A O 1
ATOM 693 N N . THR A 1 88 ? -2.229 -1.702 11.741 1.00 95.69 88 THR A N 1
ATOM 694 C CA . THR A 1 88 ? -1.432 -2.832 11.252 1.00 95.69 88 THR A CA 1
ATOM 695 C C . THR A 1 88 ? -1.503 -2.981 9.733 1.00 95.69 88 THR A C 1
ATOM 697 O O . THR A 1 88 ? -2.511 -2.649 9.101 1.00 95.69 88 THR A O 1
ATOM 700 N N . ILE A 1 89 ? -0.425 -3.510 9.148 1.00 96.31 89 ILE A N 1
ATOM 701 C CA . ILE A 1 89 ? -0.407 -4.072 7.793 1.00 96.31 89 ILE A CA 1
ATOM 702 C C . ILE A 1 89 ? 0.104 -5.503 7.880 1.00 96.31 89 ILE A C 1
ATOM 704 O O . ILE A 1 89 ? 1.214 -5.753 8.352 1.00 96.31 89 ILE A O 1
ATOM 708 N N . GLU A 1 90 ? -0.699 -6.428 7.371 1.00 95.38 90 GLU A N 1
ATOM 709 C CA . GLU A 1 90 ? -0.388 -7.850 7.289 1.00 95.38 90 GLU A CA 1
ATOM 710 C C . GLU A 1 90 ? -0.384 -8.288 5.828 1.00 95.38 90 GLU A C 1
ATOM 712 O O . GLU A 1 90 ? -1.321 -8.001 5.081 1.00 95.38 90 GLU A O 1
ATOM 717 N N . LYS A 1 91 ? 0.648 -9.020 5.409 1.00 96.44 91 LYS A N 1
ATOM 718 C CA . LYS A 1 91 ? 0.675 -9.656 4.092 1.00 96.44 91 LYS A CA 1
ATOM 719 C C . LYS A 1 91 ? -0.054 -10.992 4.157 1.00 96.44 91 LYS A C 1
ATOM 721 O O . LYS A 1 91 ? 0.408 -11.920 4.809 1.00 96.44 91 LYS A O 1
ATOM 726 N N . VAL A 1 92 ? -1.189 -11.073 3.471 1.00 95.56 92 VAL A N 1
ATOM 727 C CA . VAL A 1 92 ? -2.053 -12.261 3.420 1.00 95.56 92 VAL A CA 1
ATOM 728 C C . VAL A 1 92 ? -1.550 -13.258 2.382 1.00 95.56 92 VAL A C 1
ATOM 730 O O . VAL A 1 92 ? -1.507 -14.454 2.642 1.00 95.56 92 VAL A O 1
ATOM 733 N N . ARG A 1 93 ? -1.173 -12.769 1.197 1.00 92.50 93 ARG A N 1
ATOM 734 C CA . ARG A 1 93 ? -0.559 -13.582 0.139 1.00 92.50 93 ARG A CA 1
ATOM 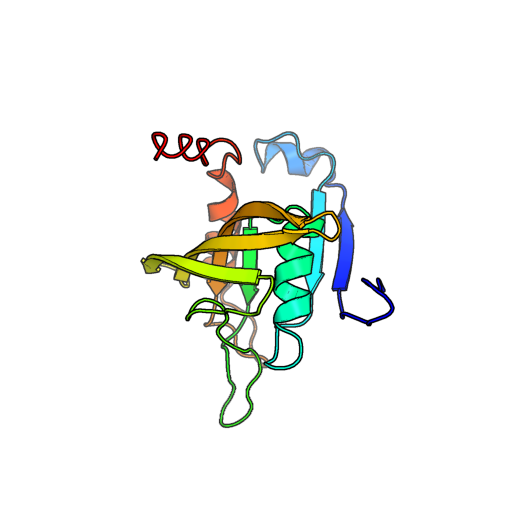735 C C . ARG A 1 93 ? 0.397 -12.752 -0.705 1.00 92.50 93 ARG A C 1
ATOM 737 O O . ARG A 1 93 ? 0.233 -11.537 -0.827 1.00 92.50 93 ARG A O 1
ATOM 744 N N . GLU A 1 94 ? 1.359 -13.435 -1.303 1.00 93.88 94 GLU A N 1
ATOM 745 C CA . GLU A 1 94 ? 2.298 -12.907 -2.287 1.00 93.88 94 GLU A CA 1
ATOM 746 C C . GLU A 1 94 ? 2.264 -13.821 -3.508 1.00 93.88 94 GLU A C 1
ATOM 748 O O . GLU A 1 94 ? 2.222 -15.043 -3.365 1.00 93.88 94 GLU A O 1
ATOM 753 N N . LEU A 1 95 ? 2.199 -13.221 -4.689 1.00 90.12 95 LEU A N 1
ATOM 754 C CA . LEU A 1 95 ? 2.148 -13.910 -5.966 1.00 90.12 95 LEU A CA 1
ATOM 755 C C . LEU A 1 95 ? 3.268 -13.345 -6.834 1.00 90.12 95 LEU A C 1
ATOM 757 O O . LEU A 1 95 ? 3.237 -12.166 -7.207 1.00 90.12 95 LEU A O 1
ATOM 761 N N . ASP A 1 96 ? 4.232 -14.197 -7.168 1.00 85.06 96 ASP A N 1
ATOM 762 C CA . ASP A 1 96 ? 5.221 -13.878 -8.187 1.00 85.06 96 ASP A CA 1
ATOM 763 C C . ASP A 1 96 ? 4.517 -13.809 -9.533 1.00 85.06 96 ASP A C 1
ATOM 765 O O . ASP A 1 96 ? 3.819 -14.734 -9.961 1.00 85.06 96 ASP A O 1
ATOM 769 N N . ALA A 1 97 ? 4.664 -12.673 -10.195 1.00 74.75 97 ALA A N 1
ATOM 770 C CA . ALA A 1 97 ? 3.981 -12.412 -11.434 1.00 74.75 97 ALA A CA 1
ATOM 771 C C . ALA A 1 97 ? 5.015 -12.238 -12.547 1.00 74.75 97 ALA A C 1
ATOM 773 O O . ALA A 1 97 ? 6.135 -11.801 -12.318 1.00 74.75 97 ALA A O 1
ATOM 774 N N . VAL A 1 98 ? 4.622 -12.498 -13.799 1.00 73.06 98 VAL A N 1
ATOM 775 C CA . VAL A 1 98 ? 5.516 -12.340 -14.974 1.00 73.06 98 VAL A CA 1
ATOM 776 C C . VAL A 1 98 ? 6.148 -10.937 -15.058 1.00 73.06 98 VAL A C 1
ATOM 778 O O . VAL A 1 98 ? 7.175 -10.738 -15.697 1.00 73.06 98 VAL A O 1
ATOM 781 N N . VAL A 1 99 ? 5.519 -9.955 -14.411 1.00 80.00 99 VAL A N 1
ATOM 782 C CA . VAL A 1 99 ? 5.998 -8.579 -14.317 1.00 80.00 99 VAL A CA 1
ATOM 783 C C . VAL A 1 99 ? 5.788 -8.118 -12.880 1.00 80.00 99 VAL A C 1
ATOM 785 O O . VAL A 1 99 ? 4.641 -7.878 -12.496 1.00 80.00 99 VAL A O 1
ATOM 788 N N . GLY A 1 100 ? 6.871 -8.003 -12.114 1.00 85.62 100 GLY A N 1
ATOM 789 C CA . GLY A 1 100 ? 6.839 -7.584 -10.714 1.00 85.62 100 GLY A CA 1
ATOM 790 C C . GLY A 1 100 ? 6.136 -8.573 -9.777 1.00 85.62 100 GLY A C 1
ATOM 791 O O . GLY A 1 100 ? 5.888 -9.727 -10.126 1.00 85.62 100 GLY A O 1
ATOM 792 N N . VAL A 1 101 ? 5.766 -8.092 -8.592 1.00 90.69 101 VAL A N 1
ATOM 793 C CA . VAL A 1 101 ? 5.145 -8.891 -7.527 1.00 90.69 101 VAL A CA 1
ATOM 794 C C . VAL A 1 101 ? 3.775 -8.333 -7.163 1.00 90.69 101 VAL A C 1
ATOM 796 O O . VAL A 1 101 ? 3.600 -7.121 -7.015 1.00 90.69 101 VAL A O 1
ATOM 799 N N . GLU A 1 102 ? 2.801 -9.219 -6.976 1.00 91.38 102 GLU A N 1
ATOM 800 C CA . GLU A 1 102 ? 1.483 -8.874 -6.452 1.00 91.38 102 GLU A CA 1
ATOM 801 C C . GLU A 1 102 ? 1.363 -9.316 -4.989 1.00 91.38 102 GLU A C 1
ATOM 803 O O . GLU A 1 102 ? 1.601 -10.475 -4.652 1.00 91.38 102 GLU A O 1
ATOM 808 N N . ARG A 1 103 ? 0.967 -8.403 -4.099 1.00 93.31 103 ARG A N 1
ATOM 809 C CA . ARG A 1 103 ? 0.740 -8.704 -2.678 1.00 93.31 103 ARG A CA 1
ATOM 810 C C . ARG A 1 103 ? -0.664 -8.329 -2.271 1.00 93.31 103 ARG A C 1
ATOM 812 O O . ARG A 1 103 ? -1.157 -7.268 -2.629 1.00 93.31 103 ARG A O 1
ATOM 819 N N . HIS A 1 104 ? -1.282 -9.177 -1.464 1.00 93.62 104 HIS A N 1
ATOM 820 C CA . HIS A 1 104 ? -2.583 -8.901 -0.871 1.00 93.62 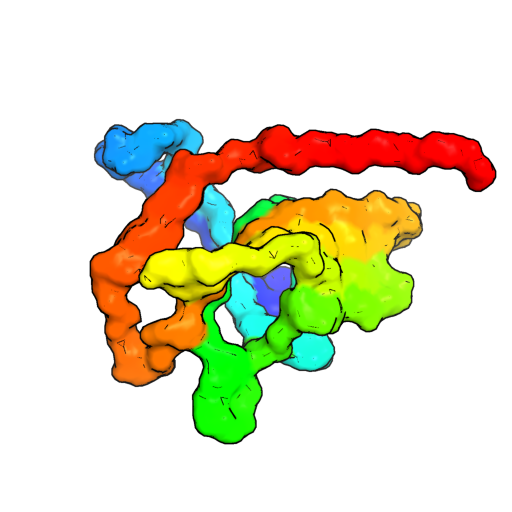104 HIS A CA 1
ATOM 821 C C . HIS A 1 104 ? -2.347 -8.587 0.582 1.00 93.62 104 HIS A C 1
ATOM 823 O O . HIS A 1 104 ? -1.826 -9.410 1.336 1.00 93.62 104 HIS A O 1
ATOM 829 N N . LEU A 1 105 ? -2.698 -7.371 0.946 1.00 95.88 105 LEU A N 1
ATOM 830 C CA . LEU A 1 105 ? -2.439 -6.789 2.238 1.00 95.88 105 LEU A CA 1
ATOM 831 C C . LEU A 1 105 ? -3.762 -6.622 2.968 1.00 95.88 105 LEU A C 1
ATOM 833 O O . LEU A 1 105 ? -4.770 -6.216 2.389 1.00 95.88 105 LEU A O 1
ATOM 837 N N . ARG A 1 106 ? -3.752 -6.913 4.259 1.00 95.69 106 ARG A N 1
ATOM 838 C CA . ARG A 1 106 ? -4.821 -6.551 5.175 1.00 95.69 106 ARG A CA 1
ATOM 839 C C . ARG A 1 106 ? -4.340 -5.367 5.989 1.00 95.69 106 ARG A C 1
ATOM 841 O O . ARG A 1 106 ? -3.377 -5.474 6.740 1.00 95.69 106 ARG A O 1
ATOM 848 N N . VAL A 1 107 ? -5.024 -4.247 5.817 1.00 95.31 107 VAL A N 1
ATOM 849 C CA . VAL A 1 107 ? -4.780 -3.015 6.554 1.00 95.31 107 VAL A CA 1
ATOM 850 C C . VAL A 1 107 ? -5.859 -2.876 7.610 1.00 95.31 107 VAL A C 1
ATOM 852 O O . VAL A 1 107 ? -7.047 -2.930 7.288 1.00 95.31 107 VAL A O 1
ATOM 855 N N . THR A 1 108 ? -5.459 -2.698 8.861 1.00 94.19 108 THR A N 1
ATOM 856 C CA . THR A 1 108 ? -6.384 -2.483 9.974 1.00 94.19 108 THR A CA 1
ATOM 857 C C . THR A 1 108 ? -5.976 -1.215 10.710 1.00 94.19 108 THR A C 1
ATOM 859 O O . THR A 1 108 ? -4.798 -1.053 10.986 1.00 94.19 108 THR A O 1
ATOM 862 N N . CYS A 1 109 ? -6.913 -0.323 11.026 1.00 93.38 109 CYS A N 1
ATOM 863 C CA . CYS A 1 109 ? -6.670 0.842 11.878 1.00 93.38 109 CYS A CA 1
ATOM 864 C C . CYS A 1 109 ? -7.858 1.111 12.797 1.00 93.38 109 CYS A C 1
ATOM 866 O O . CYS A 1 109 ? -9.008 0.962 12.383 1.00 93.38 109 CYS A O 1
ATOM 868 N N . HIS A 1 110 ? -7.595 1.584 14.009 1.00 88.50 110 HIS A N 1
ATOM 869 C CA . HIS A 1 110 ? -8.595 2.265 14.822 1.00 88.50 110 HIS A CA 1
ATOM 870 C C . HIS A 1 110 ? -8.789 3.691 14.288 1.00 88.50 110 HIS A C 1
ATOM 872 O O . HIS A 1 110 ? -7.827 4.427 14.081 1.00 88.50 110 HIS A O 1
ATOM 878 N N . ASN A 1 111 ? -10.035 4.074 14.013 1.00 74.00 111 ASN A N 1
ATOM 879 C CA . ASN A 1 111 ? -10.375 5.462 13.702 1.00 74.00 111 ASN A CA 1
ATOM 880 C C . ASN A 1 111 ? -10.369 6.319 14.978 1.00 74.00 111 ASN A C 1
ATOM 882 O O . ASN A 1 111 ? -10.442 5.784 16.081 1.00 74.00 111 ASN A O 1
ATOM 886 N N . LEU A 1 112 ? -10.391 7.647 14.810 1.00 69.00 112 LEU A N 1
ATOM 887 C CA . LEU A 1 112 ? -10.501 8.620 15.910 1.00 69.00 112 LEU A CA 1
ATOM 888 C C . LEU A 1 112 ? -11.700 8.341 16.837 1.00 69.00 112 LEU A C 1
ATOM 890 O O . LEU A 1 112 ? -11.613 8.547 18.040 1.00 69.00 112 LEU A O 1
ATOM 894 N N . ASP A 1 113 ? -12.783 7.777 16.295 1.00 76.94 113 ASP A N 1
ATOM 895 C CA . ASP A 1 113 ? -13.978 7.381 17.055 1.00 76.94 113 ASP A CA 1
ATOM 896 C C . ASP A 1 113 ? -13.822 6.026 17.787 1.00 76.94 113 ASP A C 1
ATOM 898 O O . ASP A 1 113 ? -14.812 5.396 18.160 1.00 76.94 113 ASP A O 1
ATOM 902 N N . GLY A 1 114 ? -12.603 5.484 17.879 1.00 75.50 114 GLY A N 1
ATOM 903 C CA . GLY A 1 114 ? -12.277 4.180 18.474 1.00 75.50 114 GLY A CA 1
ATOM 904 C C . GLY A 1 114 ? -12.676 2.956 17.635 1.00 75.50 114 GLY A C 1
AT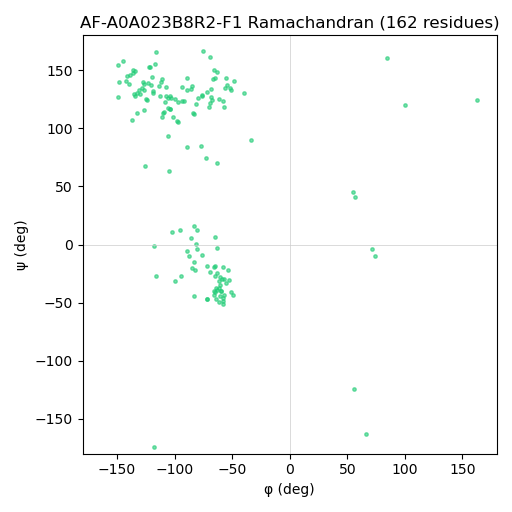OM 905 O O . GLY A 1 114 ? -12.272 1.830 17.934 1.00 75.50 114 GLY A O 1
ATOM 906 N N . LYS A 1 115 ? -13.447 3.144 16.557 1.00 84.50 115 LYS A N 1
ATOM 907 C CA . LYS A 1 115 ? -13.950 2.047 15.715 1.00 84.50 115 LYS A CA 1
ATOM 908 C C . LYS A 1 115 ? -12.845 1.422 14.870 1.00 84.50 115 LYS A C 1
ATOM 910 O O . LYS A 1 115 ? -12.155 2.120 14.128 1.00 84.50 115 LYS A O 1
ATOM 915 N N . LEU A 1 116 ? -12.766 0.093 14.895 1.00 89.00 116 LEU A N 1
ATOM 916 C CA . LEU A 1 116 ? -11.874 -0.676 14.035 1.00 89.00 116 LEU A CA 1
ATOM 917 C C . LEU A 1 116 ? -12.329 -0.590 12.569 1.00 89.00 116 LEU A C 1
ATOM 919 O O . LEU A 1 116 ? -13.476 -0.892 12.230 1.00 89.00 116 LEU A O 1
ATOM 923 N N . LYS A 1 117 ? -11.418 -0.199 11.683 1.00 92.56 117 LYS A N 1
ATOM 924 C CA . LYS A 1 117 ? -11.574 -0.246 10.230 1.00 92.56 117 LYS A CA 1
ATOM 925 C C . LYS A 1 117 ? -10.592 -1.246 9.657 1.00 92.56 117 LYS A C 1
ATOM 927 O O . LYS A 1 117 ? -9.423 -1.258 10.022 1.00 92.56 117 LYS A O 1
ATOM 932 N N . ARG A 1 118 ? -11.076 -2.061 8.724 1.00 93.19 118 ARG A N 1
ATOM 933 C CA . ARG A 1 118 ? -10.277 -3.045 8.001 1.00 93.19 118 ARG A CA 1
ATOM 934 C C . ARG A 1 118 ? -10.477 -2.857 6.505 1.00 93.19 118 ARG A C 1
ATOM 936 O O . ARG A 1 118 ? -11.599 -2.613 6.061 1.00 93.19 118 ARG A O 1
ATOM 943 N N . ARG A 1 119 ? -9.397 -2.979 5.741 1.00 92.00 119 ARG A N 1
ATOM 944 C CA . ARG A 1 119 ? -9.402 -2.928 4.281 1.00 92.00 119 ARG A CA 1
ATOM 945 C C . ARG A 1 119 ? -8.457 -3.974 3.714 1.00 92.00 119 ARG A C 1
ATOM 947 O O . ARG A 1 119 ? -7.355 -4.164 4.223 1.00 92.00 119 ARG A O 1
ATOM 954 N N . ALA A 1 120 ? -8.899 -4.646 2.663 1.00 93.75 120 ALA A N 1
ATOM 955 C CA . ALA A 1 120 ? -8.017 -5.438 1.828 1.00 93.75 120 ALA A CA 1
ATOM 956 C C . ALA A 1 120 ? -7.458 -4.546 0.720 1.00 93.75 120 ALA A C 1
ATOM 958 O O . ALA A 1 120 ? -8.206 -3.799 0.094 1.00 93.75 120 ALA A O 1
ATOM 959 N N . VAL A 1 121 ? -6.151 -4.618 0.511 1.00 92.81 121 VAL A N 1
ATOM 960 C CA . VAL A 1 121 ? -5.426 -3.781 -0.442 1.00 92.81 121 VAL A CA 1
ATOM 961 C C . VAL A 1 121 ? -4.540 -4.672 -1.291 1.00 92.81 121 VAL A C 1
ATOM 963 O O . VAL A 1 121 ? -3.819 -5.510 -0.754 1.00 92.81 121 VAL A O 1
ATOM 966 N N . ILE A 1 122 ? -4.550 -4.482 -2.605 1.00 91.69 122 ILE A N 1
ATOM 967 C CA . ILE A 1 122 ? -3.596 -5.145 -3.494 1.00 91.69 122 ILE A CA 1
ATOM 968 C C . ILE A 1 122 ? -2.448 -4.197 -3.790 1.00 91.69 122 ILE A C 1
ATOM 970 O O . ILE A 1 122 ? -2.651 -3.107 -4.315 1.00 91.69 122 ILE A O 1
ATOM 974 N N . GLN A 1 123 ? -1.229 -4.623 -3.489 1.00 92.56 123 GLN A N 1
ATOM 975 C CA . GLN A 1 123 ? -0.021 -3.968 -3.959 1.00 92.56 123 GLN A CA 1
ATOM 976 C C . GLN A 1 123 ? 0.441 -4.632 -5.256 1.00 92.56 123 GLN A C 1
ATOM 978 O O . GLN A 1 123 ? 0.727 -5.827 -5.279 1.00 92.56 123 GLN A O 1
ATOM 983 N N . LEU A 1 124 ? 0.579 -3.838 -6.311 1.00 90.88 124 LEU A N 1
ATOM 984 C CA . LEU A 1 124 ? 1.295 -4.195 -7.529 1.00 90.88 124 LEU A CA 1
ATOM 985 C C . LEU A 1 124 ? 2.665 -3.519 -7.478 1.00 90.88 124 LEU A C 1
ATOM 987 O O . LEU A 1 124 ? 2.747 -2.295 -7.566 1.00 90.88 124 LEU A O 1
ATOM 991 N N . HIS A 1 125 ? 3.728 -4.294 -7.299 1.00 90.69 125 HIS A N 1
ATOM 992 C CA . HIS A 1 125 ? 5.088 -3.785 -7.149 1.00 90.69 125 HIS A CA 1
ATOM 993 C C . HIS A 1 125 ? 5.913 -4.114 -8.393 1.00 90.69 125 HIS A C 1
ATOM 995 O O . HIS A 1 125 ? 6.169 -5.279 -8.675 1.00 90.69 125 HIS A O 1
ATOM 1001 N N . TYR A 1 126 ? 6.316 -3.085 -9.133 1.00 88.50 126 TYR A N 1
ATOM 1002 C CA . TYR A 1 126 ? 7.238 -3.181 -10.259 1.00 88.50 126 TYR A CA 1
ATOM 1003 C C . TYR A 1 126 ? 8.605 -2.624 -9.850 1.00 88.50 126 TYR A C 1
ATOM 1005 O O . TYR A 1 126 ? 8.828 -1.417 -9.909 1.00 88.50 126 TYR A O 1
ATOM 1013 N N . ASP A 1 127 ? 9.484 -3.505 -9.391 1.00 85.25 127 ASP A N 1
ATOM 1014 C CA . ASP A 1 127 ? 10.818 -3.218 -8.848 1.00 85.25 127 ASP A CA 1
ATOM 1015 C C . ASP A 1 127 ? 11.914 -3.093 -9.920 1.00 85.25 127 ASP A C 1
ATOM 1017 O O . ASP A 1 127 ? 12.910 -2.411 -9.696 1.00 85.25 127 ASP A O 1
ATOM 1021 N N . ASP A 1 128 ? 11.677 -3.637 -11.116 1.00 80.31 128 ASP A N 1
ATOM 1022 C CA . ASP A 1 128 ? 12.529 -3.541 -12.317 1.00 80.31 128 ASP A CA 1
ATOM 1023 C C . ASP A 1 128 ? 12.679 -2.109 -12.903 1.00 80.31 128 ASP A C 1
ATOM 1025 O O . ASP A 1 128 ? 13.236 -1.930 -13.990 1.00 80.31 128 ASP A O 1
ATOM 1029 N N . TRP A 1 129 ? 12.161 -1.068 -12.240 1.00 81.44 129 TRP A N 1
ATOM 1030 C CA . TRP A 1 129 ? 12.310 0.327 -12.674 1.00 81.44 129 TRP A CA 1
ATOM 1031 C C . TRP A 1 129 ? 13.456 1.013 -11.919 1.00 81.44 129 TRP A C 1
ATOM 1033 O O . TRP A 1 129 ? 13.312 1.371 -10.753 1.00 81.44 129 TRP A O 1
ATOM 1043 N N . LEU A 1 130 ? 14.583 1.247 -12.596 1.00 76.62 130 LEU A N 1
ATOM 1044 C CA . LEU A 1 130 ? 15.708 2.017 -12.047 1.00 76.62 130 LEU A CA 1
ATOM 1045 C C . LEU A 1 130 ? 15.547 3.517 -12.348 1.00 76.62 130 LEU A C 1
ATOM 1047 O O . LEU A 1 130 ? 15.116 3.869 -13.447 1.00 76.62 130 LEU A O 1
ATOM 1051 N N . ASP A 1 131 ? 15.946 4.398 -11.426 1.00 72.38 131 ASP A N 1
ATOM 1052 C CA . ASP A 1 131 ? 15.702 5.855 -11.496 1.00 72.38 131 ASP A CA 1
ATOM 1053 C C . ASP A 1 131 ? 16.223 6.517 -12.778 1.00 72.38 131 ASP A C 1
ATOM 1055 O O . ASP A 1 131 ? 15.619 7.456 -13.295 1.00 72.38 131 ASP A O 1
ATOM 1059 N N . HIS A 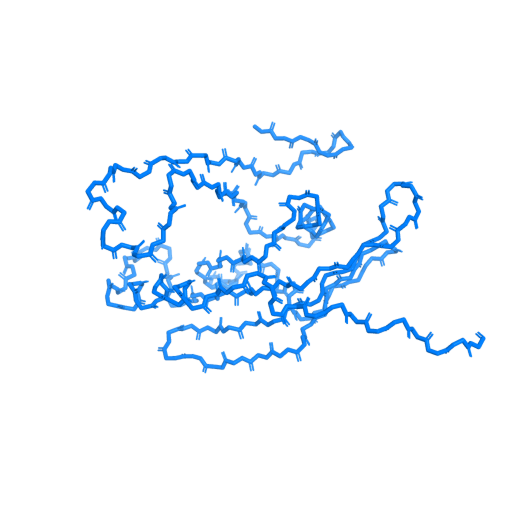1 132 ? 17.333 6.013 -13.315 1.00 74.81 132 HIS A N 1
ATOM 1060 C CA . HIS A 1 132 ? 17.968 6.538 -14.525 1.00 74.81 132 HIS A CA 1
ATOM 1061 C C . HIS A 1 132 ? 17.558 5.792 -15.802 1.00 74.81 132 HIS A C 1
ATOM 1063 O O . HIS A 1 132 ? 18.177 5.965 -16.851 1.00 74.81 132 HIS A O 1
ATOM 1069 N N . THR A 1 133 ? 16.524 4.953 -15.730 1.00 76.56 133 THR 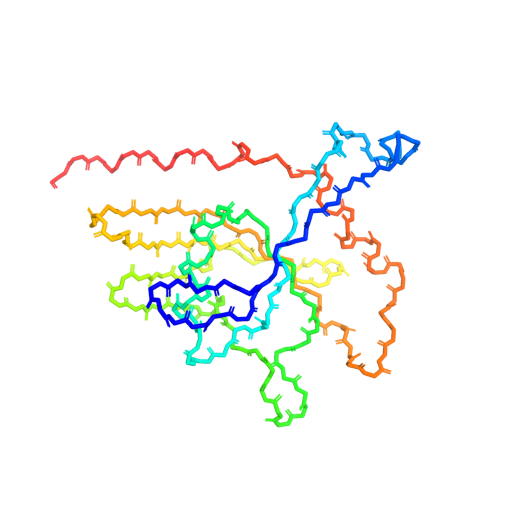A N 1
ATOM 1070 C CA . THR A 1 133 ? 16.070 4.124 -16.849 1.00 76.56 133 THR A CA 1
ATOM 1071 C C . THR A 1 133 ? 14.612 4.387 -17.195 1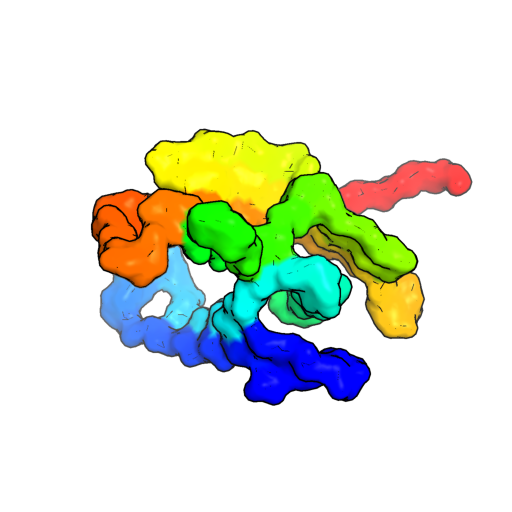.00 76.56 133 THR A C 1
ATOM 1073 O O . THR A 1 133 ? 13.792 4.770 -16.360 1.00 76.56 133 THR A O 1
ATOM 1076 N N . THR A 1 134 ? 14.279 4.159 -18.463 1.00 79.31 134 THR A N 1
ATOM 1077 C CA . THR A 1 134 ? 12.883 4.044 -18.891 1.00 79.31 134 THR A CA 1
ATOM 1078 C C . THR A 1 134 ? 12.448 2.591 -18.692 1.00 79.31 134 THR A C 1
ATOM 1080 O O . THR A 1 134 ? 13.196 1.693 -19.086 1.00 79.31 134 THR A O 1
ATOM 1083 N N . PRO A 1 135 ? 11.269 2.325 -18.104 1.00 80.25 135 PRO A N 1
ATOM 1084 C CA . PRO A 1 135 ? 10.797 0.960 -17.925 1.00 80.25 135 PRO A CA 1
ATOM 1085 C C . PRO A 1 135 ? 10.519 0.324 -19.290 1.00 80.25 135 PRO A C 1
ATOM 1087 O O . PRO A 1 135 ? 10.111 1.011 -20.229 1.00 80.25 135 PRO A O 1
ATOM 1090 N N . ASP A 1 136 ? 10.679 -0.997 -19.397 1.00 82.19 136 ASP A N 1
ATOM 1091 C CA . ASP A 1 136 ? 10.292 -1.724 -20.609 1.00 82.19 136 ASP A CA 1
ATOM 1092 C C . ASP A 1 136 ? 8.794 -1.472 -20.903 1.00 82.19 136 ASP A C 1
ATOM 1094 O O . ASP A 1 136 ? 7.931 -1.858 -20.099 1.00 82.19 136 ASP A O 1
ATOM 1098 N N . PRO A 1 137 ? 8.445 -0.862 -22.056 1.00 80.69 137 PRO A N 1
ATOM 1099 C CA . PRO A 1 137 ? 7.063 -0.525 -22.381 1.00 80.69 137 PRO A CA 1
ATOM 1100 C C . PRO A 1 137 ? 6.121 -1.734 -22.422 1.00 80.69 137 PRO A C 1
ATOM 1102 O O . PRO A 1 137 ? 4.925 -1.585 -22.158 1.00 80.69 137 PRO A O 1
ATOM 1105 N N . LYS A 1 138 ? 6.616 -2.934 -22.761 1.00 81.38 138 LYS A N 1
ATOM 1106 C CA . LYS A 1 138 ? 5.815 -4.168 -22.770 1.00 81.38 138 LYS A CA 1
ATOM 1107 C C . LYS A 1 138 ? 5.499 -4.612 -21.346 1.00 81.38 138 LYS A C 1
ATOM 1109 O O . LYS A 1 138 ? 4.333 -4.889 -21.055 1.00 81.38 138 LYS A O 1
ATOM 1114 N N . LYS A 1 139 ? 6.507 -4.627 -20.464 1.00 80.19 139 LYS A N 1
ATOM 1115 C CA . LYS A 1 139 ? 6.333 -4.970 -19.044 1.00 80.19 139 LYS A CA 1
ATOM 1116 C C . LYS A 1 139 ? 5.378 -3.984 -18.367 1.00 80.19 139 LYS A C 1
ATOM 1118 O O . LYS A 1 139 ? 4.378 -4.399 -17.785 1.00 80.19 139 LYS A O 1
ATOM 1123 N N . PHE A 1 140 ? 5.599 -2.682 -18.543 1.00 77.38 140 PHE A N 1
ATOM 1124 C CA . PHE A 1 140 ? 4.747 -1.650 -17.949 1.00 77.38 140 PHE A CA 1
ATOM 1125 C C . PHE A 1 140 ? 3.286 -1.742 -18.426 1.00 77.38 140 PHE A C 1
ATOM 1127 O O . PHE A 1 140 ? 2.359 -1.725 -17.617 1.00 77.38 140 PHE A O 1
ATOM 1134 N N . LYS A 1 141 ? 3.048 -1.950 -19.730 1.00 77.31 141 LYS A N 1
ATOM 1135 C CA . LYS A 1 141 ? 1.687 -2.175 -20.255 1.00 77.31 141 LYS A CA 1
ATOM 1136 C C . LYS A 1 141 ? 1.028 -3.430 -19.673 1.00 77.31 141 LYS A C 1
ATOM 1138 O O . LYS A 1 141 ? -0.179 -3.419 -19.432 1.00 77.31 141 LYS A O 1
ATOM 1143 N N . ALA A 1 142 ? 1.783 -4.508 -19.458 1.00 79.69 142 ALA A N 1
ATOM 1144 C CA . ALA A 1 142 ? 1.264 -5.726 -18.837 1.00 79.69 142 ALA A CA 1
ATOM 1145 C C . ALA A 1 142 ? 0.847 -5.492 -17.374 1.00 79.69 142 ALA A C 1
ATOM 1147 O O . ALA A 1 142 ? -0.223 -5.953 -16.976 1.00 79.69 142 ALA A O 1
ATOM 1148 N N . LEU A 1 143 ? 1.620 -4.704 -16.614 1.00 76.69 143 LEU A N 1
ATOM 1149 C CA . LEU A 1 143 ? 1.257 -4.260 -15.264 1.00 76.69 143 LEU A CA 1
ATOM 1150 C C . LEU A 1 143 ? -0.074 -3.487 -15.269 1.00 76.69 143 LEU A C 1
ATOM 1152 O O . LEU A 1 143 ? -0.995 -3.847 -14.538 1.00 76.69 143 LEU A O 1
ATOM 1156 N N . CYS A 1 144 ? -0.218 -2.478 -16.139 1.00 75.19 144 CYS A N 1
ATOM 1157 C CA . CYS A 1 144 ? -1.440 -1.666 -16.225 1.00 75.19 144 CYS A CA 1
ATOM 1158 C C . CYS A 1 144 ? -2.688 -2.492 -16.577 1.00 75.19 144 CYS A C 1
ATOM 1160 O O . CYS A 1 144 ? -3.782 -2.203 -16.090 1.00 75.19 144 CYS A O 1
ATOM 1162 N N . ARG A 1 145 ? -2.543 -3.532 -17.410 1.00 73.81 145 ARG A N 1
ATOM 1163 C CA . ARG A 1 145 ? -3.660 -4.398 -17.818 1.00 73.81 145 ARG A CA 1
ATOM 1164 C C . ARG A 1 145 ? -4.195 -5.273 -16.690 1.00 73.81 145 ARG A C 1
ATOM 1166 O O . ARG A 1 145 ? -5.370 -5.619 -16.745 1.00 73.81 145 ARG A O 1
ATOM 1173 N N . ARG A 1 146 ? -3.409 -5.578 -15.650 1.00 68.19 146 ARG A N 1
ATOM 1174 C CA . ARG A 1 146 ? -3.898 -6.375 -14.509 1.00 68.19 146 ARG A CA 1
ATOM 1175 C C . ARG A 1 146 ? -5.066 -5.719 -13.785 1.00 68.19 146 ARG A C 1
ATOM 1177 O O . ARG A 1 146 ? -5.927 -6.430 -13.287 1.00 68.19 146 ARG A O 1
ATOM 1184 N N . ARG A 1 147 ? -5.164 -4.384 -13.819 1.00 60.81 147 ARG A N 1
ATOM 1185 C CA . ARG A 1 147 ? -6.315 -3.636 -13.290 1.00 60.81 147 ARG A CA 1
ATOM 1186 C C . ARG A 1 147 ? -7.648 -4.062 -13.924 1.00 60.81 147 ARG A C 1
ATOM 1188 O O . ARG A 1 147 ? -8.668 -3.980 -13.253 1.00 60.81 147 ARG A O 1
ATOM 1195 N N . LYS A 1 148 ? -7.654 -4.521 -15.185 1.00 51.50 148 LYS A N 1
ATOM 1196 C CA . LYS A 1 148 ? -8.889 -4.807 -15.939 1.00 51.50 148 LYS A CA 1
ATOM 1197 C C . LYS A 1 148 ? -9.726 -5.963 -15.364 1.00 51.50 148 LYS A C 1
ATOM 1199 O O . LYS A 1 148 ? -10.916 -6.000 -15.631 1.00 51.50 148 LYS A O 1
ATOM 1204 N N . ASN A 1 149 ? -9.152 -6.835 -14.529 1.00 43.84 149 ASN A N 1
ATOM 1205 C CA . ASN A 1 149 ? -9.871 -7.965 -13.916 1.00 43.84 149 ASN A CA 1
ATOM 1206 C C . ASN A 1 149 ? -10.271 -7.725 -12.446 1.00 43.84 149 ASN A C 1
ATOM 1208 O O . ASN A 1 149 ? -10.659 -8.663 -11.752 1.00 43.84 149 ASN A O 1
ATOM 1212 N N . TRP A 1 150 ? -10.148 -6.493 -11.941 1.00 49.59 150 TRP A N 1
ATOM 1213 C CA . TRP A 1 150 ? -10.391 -6.193 -10.531 1.00 49.59 150 TRP A CA 1
ATOM 1214 C C . TRP A 1 150 ? -11.801 -5.653 -10.286 1.00 49.59 150 TRP A C 1
ATOM 1216 O O . TRP A 1 150 ? -12.085 -4.485 -10.544 1.00 49.59 150 TRP A O 1
ATOM 1226 N N . HIS A 1 151 ? -12.668 -6.493 -9.713 1.00 41.06 151 HIS A N 1
ATOM 1227 C CA . HIS A 1 151 ? -13.916 -6.043 -9.101 1.00 41.06 151 HIS A CA 1
ATOM 1228 C C . HIS A 1 151 ? -13.681 -5.760 -7.605 1.00 41.06 151 HIS A C 1
ATOM 1230 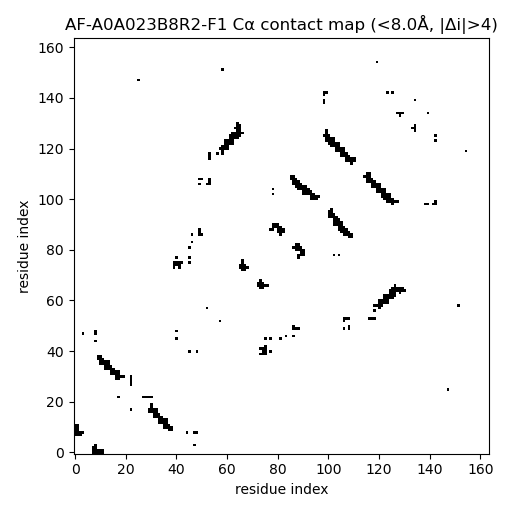O O . HIS A 1 151 ? -13.307 -6.682 -6.874 1.00 41.06 151 HIS A O 1
ATOM 1236 N N . PRO A 1 152 ? -13.963 -4.542 -7.101 1.00 35.78 152 PRO A N 1
ATOM 1237 C CA . PRO A 1 152 ? -13.845 -4.205 -5.674 1.00 35.78 152 PRO A CA 1
ATOM 1238 C C . PRO A 1 152 ? -14.799 -5.009 -4.762 1.00 35.78 152 PRO A C 1
ATOM 1240 O O . PRO A 1 152 ? -14.741 -4.895 -3.541 1.00 35.78 152 PRO A O 1
ATOM 1243 N N . HIS A 1 153 ? -15.661 -5.852 -5.337 1.00 32.53 153 HIS A N 1
ATOM 1244 C CA . HIS A 1 153 ? -16.660 -6.657 -4.635 1.00 32.53 153 HIS A CA 1
ATOM 1245 C C . HIS A 1 153 ? -16.174 -8.046 -4.177 1.00 32.53 153 HIS A C 1
ATOM 1247 O O . HIS A 1 153 ? -16.909 -8.720 -3.462 1.00 32.53 153 HIS A O 1
ATOM 1253 N N . PHE A 1 154 ? -14.955 -8.484 -4.528 1.00 29.11 154 PHE A N 1
ATOM 1254 C CA . PHE A 1 154 ? -14.444 -9.809 -4.118 1.00 29.11 154 PHE A CA 1
ATOM 1255 C C . PHE A 1 154 ? -13.764 -9.857 -2.742 1.00 29.11 154 PHE A C 1
ATOM 1257 O O . PHE A 1 154 ? -13.289 -10.913 -2.327 1.00 29.11 154 PHE A O 1
ATOM 1264 N N . CYS A 1 155 ? -13.784 -8.767 -1.975 1.00 28.94 155 CYS A N 1
ATOM 1265 C CA . CYS A 1 155 ? -13.625 -8.867 -0.529 1.00 28.94 155 CYS A CA 1
ATOM 1266 C C . CYS A 1 155 ? -14.993 -9.054 0.107 1.00 28.94 155 CYS A C 1
ATOM 1268 O O . CYS A 1 155 ? -15.628 -8.099 0.551 1.00 28.94 155 CYS A O 1
ATOM 1270 N N . THR A 1 156 ? -15.446 -10.306 0.141 1.00 26.50 156 THR A N 1
ATOM 1271 C CA . THR A 1 156 ? -16.546 -10.703 1.018 1.00 26.50 156 THR A CA 1
ATOM 1272 C C . THR A 1 156 ? -16.271 -10.182 2.435 1.00 26.50 156 THR A C 1
ATOM 1274 O O . THR A 1 156 ? -15.114 -10.221 2.876 1.00 26.50 156 THR A O 1
ATOM 1277 N N . PRO A 1 157 ? -17.293 -9.700 3.166 1.00 29.59 157 PRO A N 1
ATOM 1278 C CA . PRO A 1 157 ? -17.144 -9.401 4.582 1.00 29.59 157 PRO A CA 1
ATOM 1279 C C . PRO A 1 157 ? -16.532 -10.618 5.282 1.00 29.59 157 PRO A C 1
ATOM 1281 O O . PRO A 1 157 ? -16.960 -11.747 5.044 1.00 29.59 157 PRO A O 1
ATOM 1284 N N . VAL A 1 158 ? -15.519 -10.397 6.124 1.00 39.47 158 VAL A N 1
ATOM 1285 C CA . VAL A 1 158 ? -15.115 -11.420 7.095 1.00 39.47 158 VAL A CA 1
ATOM 1286 C C . VAL A 1 158 ? -16.368 -11.698 7.936 1.00 39.47 158 VAL A C 1
ATOM 1288 O O . VAL A 1 158 ? -16.939 -10.722 8.436 1.00 39.47 158 VAL A O 1
ATOM 1291 N N . PRO A 1 159 ? -16.857 -12.950 8.028 1.00 33.81 159 PRO A N 1
ATOM 1292 C CA . PRO A 1 159 ? -18.000 -13.251 8.881 1.00 33.81 159 PRO A CA 1
ATOM 1293 C C . PRO A 1 159 ? -17.689 -12.772 10.308 1.00 33.81 159 PRO A C 1
ATOM 1295 O O . PRO A 1 159 ? -16.523 -12.830 10.709 1.00 33.81 159 PRO A O 1
ATOM 1298 N N . PRO A 1 160 ? -18.676 -12.239 11.049 1.00 36.69 160 PRO A N 1
ATOM 1299 C CA . PRO A 1 160 ? -18.461 -11.892 12.448 1.00 36.69 160 PRO A CA 1
ATOM 1300 C C . PRO A 1 160 ? -17.939 -13.126 13.192 1.00 36.69 160 PRO A C 1
ATOM 1302 O O . PRO A 1 160 ? -18.416 -14.237 12.942 1.00 36.69 160 PRO A O 1
ATOM 1305 N N . ASP A 1 161 ? -16.935 -12.927 14.049 1.00 44.69 161 ASP A N 1
ATOM 1306 C CA . ASP A 1 161 ? -16.413 -13.988 14.910 1.00 44.69 161 ASP A CA 1
ATOM 1307 C C . ASP A 1 161 ? -17.590 -14.623 15.676 1.00 44.69 161 ASP A C 1
ATOM 1309 O O . ASP A 1 161 ? -18.456 -13.883 16.160 1.00 44.69 161 ASP A O 1
ATOM 1313 N N . PRO A 1 162 ? -17.682 -15.964 15.758 1.00 46.06 162 PRO A N 1
ATOM 1314 C CA . PRO A 1 162 ? -18.684 -16.592 16.602 1.00 46.06 162 PRO A CA 1
ATOM 1315 C C . PRO A 1 162 ? -18.412 -16.166 18.045 1.00 46.06 162 PRO A C 1
ATOM 1317 O O . PRO A 1 162 ? -17.289 -16.287 18.528 1.00 46.06 162 PRO A O 1
ATOM 1320 N N . GLU A 1 163 ? -19.443 -15.610 18.674 1.00 48.75 163 GLU A N 1
ATOM 1321 C CA . GLU A 1 163 ? -19.442 -15.069 20.032 1.00 48.75 163 GLU A CA 1
ATOM 1322 C C . GLU A 1 163 ? -18.636 -15.931 21.020 1.00 48.75 163 GLU A C 1
ATOM 1324 O O . GLU A 1 163 ? -18.856 -17.141 21.133 1.00 48.75 163 GLU A O 1
ATOM 1329 N N . SER A 1 164 ? -17.745 -15.280 21.774 1.00 45.06 164 SER A N 1
ATOM 1330 C CA . SER A 1 164 ? -17.239 -15.760 23.065 1.00 45.06 164 SER A CA 1
ATOM 1331 C C . SER A 1 164 ? -16.948 -14.586 23.986 1.00 45.06 164 SER A C 1
ATOM 1333 O O . SER A 1 164 ? -16.123 -13.739 23.567 1.00 45.06 164 SER A O 1
#